Protein AF-A0A6G3WNS5-F1 (afdb_monomer_lite)

Organism: NCBI:txid2706086

pLDDT: mean 93.01, std 6.0, range [56.38, 97.81]

Secondary structure (DSSP, 8-state):
--B-TTSSBPEEEEEE-TTS-EEEEEEE-TTS---HHHHHHHHHHHTT-SBPPTT--TTSPPB-HHHHHHT-

Foldseek 3Di:
DDADPVRDDFPKDFDADPVRDTPDMDTDGPPDDDDVVVVVQVVLVVVVVAAADPPRGPPDDHDDPVVVVVPD

Radius of gyration: 15.89 Å; chains: 1; bounding box: 42×27×39 Å

Sequence (72 aa):
GIEGEDGFAQRAVFIVDQNNEIQFTMVTAGSVGRNPKEVLRVLDALQTDELCPCNWTKGENTLDPVALLSGE

InterPro domains:
  IPR036249 Thioredoxin-like superfamily [SSF52833] (6-71)
  IPR050217 Thiol-specific antioxidant peroxiredoxin [PTHR10681] (5-65)

Structure (mmCIF, N/CA/C/O backbone):
data_AF-A0A6G3WNS5-F1
#
_entry.id   AF-A0A6G3WNS5-F1
#
loop_
_atom_site.group_PDB
_atom_site.id
_atom_site.type_symbol
_atom_site.label_atom_id
_atom_site.label_alt_id
_atom_site.label_comp_id
_atom_site.label_asym_id
_atom_site.label_entity_id
_atom_site.label_seq_id
_atom_site.pdbx_PDB_ins_code
_atom_site.Cartn_x
_atom_site.Cartn_y
_atom_site.Cartn_z
_atom_site.occupancy
_atom_site.B_iso_or_equiv
_atom_site.auth_seq_id
_atom_site.auth_comp_id
_atom_site.auth_asym_id
_atom_site.auth_atom_id
_atom_site.pdbx_PDB_model_num
ATOM 1 N N . GLY A 1 1 ? 7.100 -7.467 -10.779 1.00 83.31 1 GLY A N 1
ATOM 2 C CA . GLY A 1 1 ? 7.749 -6.138 -10.824 1.00 83.31 1 GLY A CA 1
ATOM 3 C C . GLY A 1 1 ? 7.186 -5.358 -11.993 1.00 83.31 1 GLY A C 1
ATOM 4 O O . GLY A 1 1 ? 6.383 -5.922 -12.721 1.00 83.31 1 GLY A O 1
ATOM 5 N N . ILE A 1 2 ? 7.575 -4.097 -12.170 1.00 90.25 2 ILE A N 1
ATOM 6 C CA . ILE A 1 2 ? 7.189 -3.305 -13.349 1.00 90.25 2 ILE A CA 1
ATOM 7 C C . ILE A 1 2 ? 8.432 -3.168 -14.215 1.00 90.25 2 ILE A C 1
ATOM 9 O O . ILE A 1 2 ? 9.438 -2.643 -13.742 1.00 90.25 2 ILE A O 1
ATOM 13 N N . GLU A 1 3 ? 8.380 -3.692 -15.432 1.00 91.31 3 GLU A N 1
ATOM 14 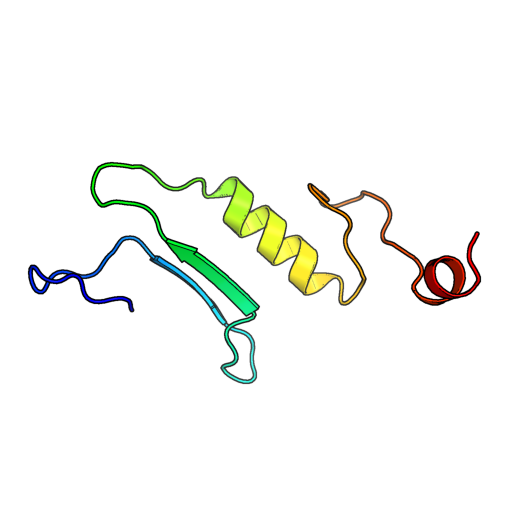C CA . GLU A 1 3 ? 9.455 -3.575 -16.416 1.00 91.31 3 GLU A CA 1
ATOM 15 C C . GLU A 1 3 ? 9.320 -2.237 -17.152 1.00 91.31 3 GLU A C 1
ATOM 17 O O . GLU A 1 3 ? 8.227 -1.860 -17.574 1.00 91.31 3 GLU A O 1
ATOM 22 N N . GLY A 1 4 ? 10.410 -1.478 -17.219 1.00 87.69 4 GLY A N 1
ATOM 23 C CA . GLY A 1 4 ? 10.502 -0.266 -18.023 1.00 87.69 4 GLY A CA 1
ATOM 24 C C . GLY A 1 4 ? 10.730 -0.589 -19.497 1.00 87.69 4 GLY A C 1
ATOM 25 O O . GLY A 1 4 ? 11.161 -1.683 -19.849 1.00 87.69 4 GLY A O 1
ATOM 26 N N . GLU A 1 5 ? 10.482 0.386 -20.372 1.00 89.75 5 GLU A N 1
ATOM 27 C CA . GLU A 1 5 ? 10.739 0.250 -21.817 1.00 89.75 5 GLU A CA 1
ATOM 28 C C . GLU A 1 5 ? 12.223 0.007 -22.145 1.00 89.75 5 GLU A C 1
ATOM 30 O O . GLU A 1 5 ? 12.558 -0.523 -23.200 1.00 89.75 5 GLU A O 1
ATOM 35 N N . ASP A 1 6 ? 13.116 0.375 -21.227 1.00 90.62 6 ASP A N 1
ATOM 36 C CA . ASP A 1 6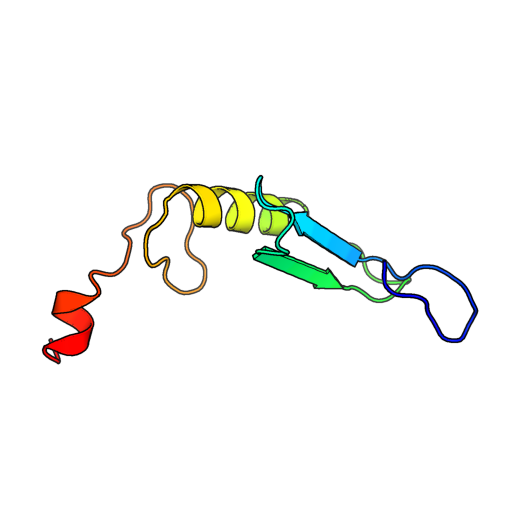 ? 14.556 0.131 -21.287 1.00 90.62 6 ASP A CA 1
ATOM 37 C C . ASP A 1 6 ? 14.957 -1.299 -20.873 1.00 90.62 6 ASP A C 1
ATOM 39 O O . ASP A 1 6 ? 16.143 -1.631 -20.890 1.00 90.62 6 ASP A O 1
ATOM 43 N N . GLY A 1 7 ? 13.988 -2.148 -20.508 1.00 92.25 7 GLY A N 1
ATOM 44 C CA . GLY A 1 7 ? 14.203 -3.520 -20.045 1.00 92.25 7 GLY A CA 1
ATOM 45 C C . GLY A 1 7 ? 14.660 -3.623 -18.586 1.00 92.25 7 GLY A C 1
ATOM 46 O O . GLY A 1 7 ? 14.996 -4.713 -18.120 1.00 92.25 7 GLY A O 1
ATOM 47 N N . PHE A 1 8 ? 14.691 -2.513 -17.838 1.00 90.06 8 PHE A N 1
ATOM 48 C CA . PHE A 1 8 ? 15.068 -2.513 -16.425 1.00 90.06 8 PHE A CA 1
ATOM 49 C C . PHE A 1 8 ? 13.843 -2.453 -15.512 1.00 90.06 8 PHE A C 1
ATOM 51 O O . PHE A 1 8 ? 12.811 -1.864 -15.823 1.00 90.06 8 PHE A O 1
ATOM 58 N N . ALA A 1 9 ? 13.953 -3.054 -14.327 1.00 91.06 9 ALA A N 1
ATOM 59 C CA . ALA A 1 9 ? 12.888 -2.981 -13.335 1.00 91.06 9 ALA A CA 1
ATOM 60 C C . ALA A 1 9 ? 12.750 -1.554 -12.779 1.0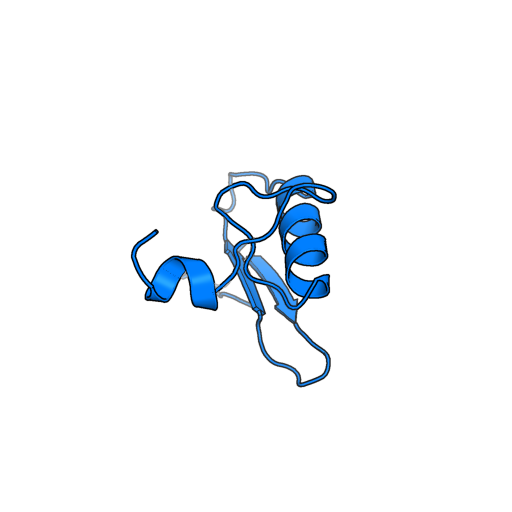0 91.06 9 ALA A C 1
ATOM 62 O O . ALA A 1 9 ? 13.717 -0.963 -12.287 1.00 91.06 9 ALA A O 1
ATOM 63 N N . GLN A 1 10 ? 11.527 -1.028 -12.772 1.00 92.50 10 GLN A N 1
ATOM 64 C CA . GLN A 1 10 ? 11.218 0.224 -12.091 1.00 92.50 10 GLN A CA 1
ATOM 65 C C . GLN A 1 10 ? 11.347 0.083 -10.568 1.00 92.50 10 GLN A C 1
ATOM 67 O O . GLN A 1 10 ? 11.282 -1.010 -9.993 1.00 92.50 10 GLN A O 1
ATOM 72 N N . ARG A 1 11 ? 11.477 1.223 -9.879 1.00 94.19 11 ARG A N 1
ATOM 73 C CA . ARG A 1 11 ? 11.555 1.284 -8.413 1.00 94.19 11 ARG A CA 1
ATOM 74 C C . ARG A 1 11 ? 10.168 1.135 -7.790 1.00 94.19 11 ARG A C 1
ATOM 76 O O . ARG A 1 11 ? 9.594 2.096 -7.284 1.00 94.19 11 ARG A O 1
ATOM 83 N N . ALA A 1 12 ? 9.652 -0.086 -7.805 1.00 95.00 12 ALA A N 1
ATOM 84 C CA . ALA A 1 12 ? 8.369 -0.422 -7.207 1.00 95.00 12 ALA A CA 1
ATOM 85 C C . ALA A 1 12 ? 8.512 -0.983 -5.777 1.00 95.00 12 ALA A C 1
ATOM 87 O O . ALA A 1 12 ? 9.543 -1.552 -5.406 1.00 95.00 12 ALA A O 1
ATOM 88 N N . VAL A 1 13 ? 7.470 -0.810 -4.970 1.00 96.69 13 VAL A N 1
ATOM 89 C CA . VAL A 1 13 ? 7.224 -1.502 -3.699 1.00 96.69 13 VAL A CA 1
ATOM 90 C C . VAL A 1 13 ? 5.851 -2.142 -3.802 1.00 96.69 13 VAL A C 1
ATOM 92 O O . VAL A 1 13 ? 4.926 -1.509 -4.304 1.00 96.69 13 VAL A O 1
ATOM 95 N N . PHE A 1 14 ? 5.733 -3.375 -3.323 1.00 97.19 14 PHE A N 1
ATOM 96 C CA . PH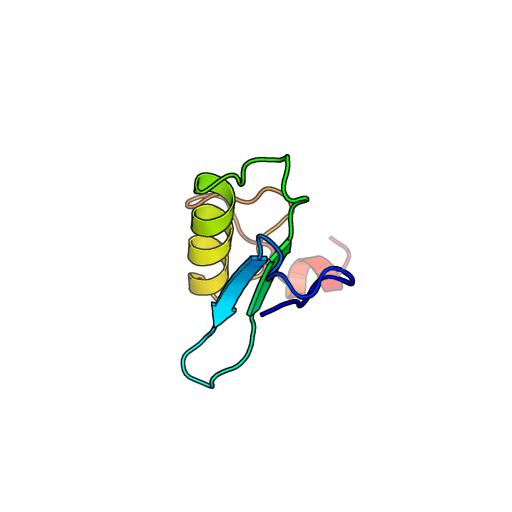E A 1 14 ? 4.472 -4.099 -3.230 1.00 97.19 14 PHE A CA 1
ATOM 97 C C . PHE A 1 14 ? 4.320 -4.613 -1.801 1.00 97.19 14 PHE A C 1
ATOM 99 O O . PHE A 1 14 ? 5.276 -5.171 -1.259 1.00 97.19 14 PHE A O 1
ATOM 106 N N . ILE A 1 15 ? 3.144 -4.423 -1.206 1.00 97.69 15 ILE A N 1
ATOM 107 C CA . ILE A 1 15 ? 2.738 -5.138 0.009 1.00 97.69 15 ILE A CA 1
ATOM 108 C C . ILE A 1 15 ? 1.781 -6.231 -0.442 1.00 97.69 15 ILE A C 1
ATOM 110 O O . ILE A 1 15 ? 0.781 -5.943 -1.102 1.00 97.69 15 ILE A O 1
ATOM 114 N N . VAL A 1 16 ? 2.137 -7.471 -0.122 1.00 97.56 16 VAL A N 1
ATOM 115 C CA . VAL A 1 16 ? 1.391 -8.671 -0.495 1.00 97.56 16 VAL A CA 1
ATOM 116 C C . VAL A 1 16 ? 0.936 -9.349 0.788 1.00 97.56 16 VAL A C 1
ATOM 118 O O . VAL A 1 16 ? 1.734 -9.496 1.717 1.00 97.56 16 VAL A O 1
ATOM 121 N N . ASP A 1 17 ? -0.337 -9.714 0.852 1.00 96.50 17 ASP A N 1
ATOM 122 C CA . ASP A 1 17 ? -0.901 -10.406 2.008 1.00 96.50 17 ASP A CA 1
ATOM 123 C C . ASP A 1 17 ? -0.665 -11.930 1.962 1.00 96.50 17 ASP A C 1
ATOM 125 O O . ASP A 1 17 ? 0.000 -12.466 1.074 1.00 96.50 17 ASP A O 1
ATOM 129 N N . GLN A 1 18 ? -1.211 -12.650 2.946 1.00 96.31 18 GLN A N 1
ATOM 130 C CA . GLN A 1 18 ? -1.079 -14.111 3.042 1.00 96.31 18 GLN A CA 1
ATOM 131 C C . GLN A 1 18 ? -1.871 -14.875 1.964 1.00 96.31 18 GLN A C 1
ATOM 133 O O . GLN A 1 18 ? -1.603 -16.054 1.740 1.00 96.31 18 GLN A O 1
ATOM 138 N N . ASN A 1 19 ? -2.810 -14.217 1.277 1.00 97.06 19 ASN A N 1
ATOM 139 C CA . ASN A 1 19 ? -3.568 -14.781 0.159 1.00 97.06 19 ASN A CA 1
ATOM 140 C C . ASN A 1 19 ? -2.860 -14.553 -1.189 1.00 97.06 19 ASN A C 1
ATOM 142 O O . ASN A 1 19 ? -3.347 -15.002 -2.224 1.00 97.06 19 ASN A O 1
ATOM 146 N N . ASN A 1 20 ? -1.674 -13.933 -1.173 1.00 96.62 20 ASN A N 1
ATOM 147 C CA . ASN A 1 20 ? -0.919 -13.493 -2.346 1.00 96.62 20 ASN A CA 1
ATOM 148 C C . ASN A 1 20 ? -1.602 -12.368 -3.141 1.00 96.62 20 ASN A C 1
ATOM 150 O O . ASN A 1 20 ? -1.330 -12.209 -4.334 1.00 96.62 20 ASN A O 1
ATOM 154 N N . GLU A 1 21 ? -2.448 -11.563 -2.496 1.00 97.44 21 GLU A N 1
ATOM 155 C CA . GLU A 1 21 ? -3.066 -10.391 -3.114 1.00 97.44 21 GLU A CA 1
ATOM 156 C C . GLU A 1 21 ? -2.248 -9.123 -2.830 1.00 97.44 21 GLU A C 1
ATOM 158 O O . GLU A 1 21 ? -1.679 -8.937 -1.751 1.00 97.44 21 GLU A O 1
ATOM 163 N N . ILE A 1 22 ? -2.149 -8.242 -3.830 1.00 97.25 22 ILE A N 1
ATOM 164 C CA . ILE A 1 22 ? -1.424 -6.971 -3.710 1.00 97.25 22 ILE A CA 1
ATOM 165 C C . ILE A 1 22 ? -2.350 -5.946 -3.058 1.00 97.25 22 ILE A C 1
ATOM 167 O O . ILE A 1 22 ? -3.288 -5.473 -3.693 1.00 97.25 22 ILE A O 1
ATOM 171 N N . GLN A 1 23 ? -2.026 -5.545 -1.831 1.00 97.00 23 GLN A N 1
ATOM 172 C CA . GLN A 1 23 ? -2.803 -4.564 -1.065 1.00 97.00 23 GLN A CA 1
ATOM 173 C C . GLN A 1 23 ? -2.302 -3.127 -1.255 1.00 97.00 23 GLN A C 1
ATOM 175 O O . GLN A 1 23 ? -3.032 -2.157 -1.065 1.00 97.00 23 GLN A O 1
ATOM 180 N N . PHE A 1 24 ? -1.038 -2.964 -1.646 1.00 96.94 24 PHE A N 1
ATOM 181 C CA . PHE A 1 24 ? -0.452 -1.649 -1.886 1.00 96.94 24 PHE A CA 1
ATOM 182 C C . PHE A 1 24 ? 0.648 -1.711 -2.936 1.00 96.94 24 PHE A C 1
ATOM 184 O O . PHE A 1 24 ? 1.463 -2.639 -2.949 1.00 96.94 24 PHE A O 1
ATOM 191 N N . THR A 1 25 ? 0.713 -0.673 -3.771 1.00 97.25 25 THR A N 1
ATOM 192 C CA . THR A 1 25 ? 1.829 -0.442 -4.683 1.00 97.25 25 THR A CA 1
ATOM 193 C C . THR A 1 25 ? 2.291 1.012 -4.644 1.00 97.25 25 THR A C 1
ATOM 195 O O . THR A 1 25 ? 1.486 1.938 -4.586 1.00 97.25 25 THR A O 1
ATOM 198 N N . MET A 1 26 ? 3.605 1.212 -4.701 1.00 96.06 26 MET A N 1
ATOM 199 C CA . MET A 1 26 ? 4.226 2.523 -4.881 1.00 96.06 26 MET A CA 1
ATOM 200 C C . MET A 1 26 ? 5.329 2.403 -5.918 1.00 96.06 26 MET A C 1
ATOM 202 O O . MET A 1 26 ? 6.217 1.562 -5.781 1.00 96.06 26 MET A O 1
ATOM 206 N N . VAL A 1 27 ? 5.304 3.276 -6.919 1.00 95.25 27 VAL A N 1
ATOM 207 C CA . VAL A 1 27 ? 6.256 3.274 -8.029 1.00 95.25 27 VAL A CA 1
ATOM 208 C C . VAL A 1 27 ? 6.857 4.664 -8.148 1.00 95.25 27 VAL A C 1
ATOM 210 O O . VAL A 1 27 ? 6.128 5.650 -8.230 1.00 95.25 27 VAL A O 1
ATOM 213 N N . THR A 1 28 ? 8.185 4.755 -8.137 1.00 93.31 28 THR A N 1
ATOM 214 C CA . THR A 1 28 ? 8.898 6.018 -8.358 1.00 93.31 28 THR A CA 1
ATOM 215 C C . THR A 1 28 ? 9.800 5.921 -9.581 1.00 93.31 28 THR A C 1
ATOM 217 O O . THR A 1 28 ? 10.285 4.844 -9.939 1.00 93.31 28 THR A O 1
ATOM 220 N N . ALA A 1 29 ? 10.052 7.063 -10.227 1.00 89.81 29 ALA A N 1
ATOM 221 C CA 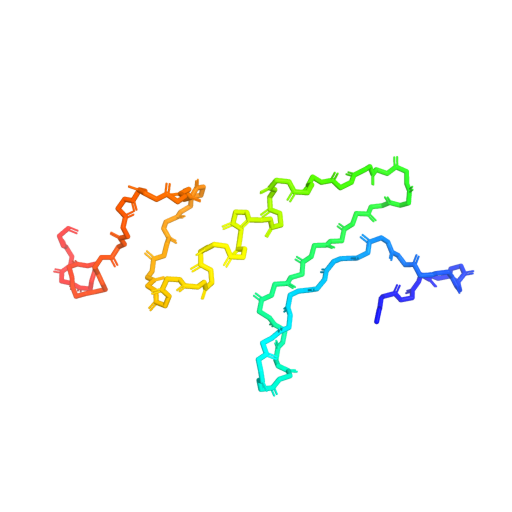. ALA A 1 29 ? 11.033 7.146 -11.304 1.00 89.81 29 ALA A CA 1
ATOM 222 C C . ALA A 1 29 ? 12.427 6.712 -10.814 1.00 89.81 29 ALA A C 1
ATOM 224 O O . ALA A 1 29 ? 12.768 6.866 -9.639 1.00 89.81 29 ALA A O 1
ATOM 225 N N . GLY A 1 30 ? 13.273 6.223 -11.726 1.00 86.31 30 GLY A N 1
ATOM 226 C CA . GLY A 1 30 ? 14.630 5.760 -11.405 1.00 86.31 30 GLY A CA 1
ATOM 227 C C . GLY A 1 30 ? 15.512 6.808 -10.708 1.00 86.31 30 GLY A C 1
ATOM 228 O O . GLY A 1 30 ? 16.393 6.442 -9.925 1.00 86.31 30 GLY A O 1
ATOM 229 N N . SER A 1 31 ? 15.236 8.093 -10.938 1.00 91.00 31 SER A N 1
ATOM 230 C CA . SER A 1 31 ? 15.921 9.247 -10.346 1.00 91.00 31 SER A CA 1
ATOM 231 C C . SER A 1 31 ? 15.368 9.693 -8.986 1.00 91.00 31 SER A C 1
ATOM 233 O O . SER A 1 31 ? 15.982 10.537 -8.339 1.00 91.00 31 SER A O 1
ATOM 235 N N . VAL A 1 32 ? 14.233 9.148 -8.534 1.00 93.31 32 VAL A N 1
ATOM 236 C CA . VAL A 1 32 ? 13.525 9.610 -7.332 1.00 93.31 32 VAL A CA 1
ATOM 237 C C . VAL A 1 32 ? 13.530 8.527 -6.255 1.00 93.31 32 VAL A C 1
ATOM 239 O O . VAL A 1 32 ? 13.104 7.387 -6.469 1.00 93.31 32 VAL A O 1
ATOM 242 N N . GLY A 1 33 ? 14.017 8.900 -5.070 1.00 93.00 33 GLY A N 1
ATOM 243 C CA . GLY A 1 33 ? 14.009 8.047 -3.886 1.00 93.00 33 GLY A CA 1
ATOM 244 C C . GLY A 1 33 ? 12.593 7.766 -3.379 1.00 93.00 33 GLY A C 1
ATOM 245 O O . GLY A 1 33 ? 11.682 8.573 -3.533 1.00 93.00 33 GLY A O 1
ATOM 246 N N . ARG A 1 34 ? 12.418 6.608 -2.743 1.00 95.50 34 ARG A N 1
ATOM 247 C CA . ARG A 1 34 ? 11.166 6.224 -2.076 1.00 95.50 34 ARG A CA 1
ATOM 248 C C . ARG A 1 34 ? 11.162 6.733 -0.638 1.00 95.50 34 ARG A C 1
ATOM 250 O O . ARG A 1 34 ? 12.227 6.959 -0.069 1.00 95.50 34 ARG A O 1
ATOM 257 N N . ASN A 1 35 ? 9.981 6.824 -0.032 1.00 95.38 35 ASN A N 1
ATOM 258 C CA . ASN A 1 35 ? 9.827 7.097 1.394 1.00 95.38 35 ASN A CA 1
ATOM 259 C C . ASN A 1 35 ? 9.465 5.802 2.154 1.00 95.38 35 ASN A C 1
ATOM 261 O O . ASN A 1 35 ? 8.305 5.393 2.116 1.00 95.38 35 ASN A O 1
ATOM 265 N N . PRO A 1 36 ? 10.406 5.150 2.868 1.00 96.31 36 PRO A N 1
ATOM 266 C CA . PRO A 1 36 ? 10.103 3.942 3.637 1.00 96.31 36 PRO A CA 1
ATOM 267 C C . PRO A 1 36 ? 9.069 4.160 4.746 1.00 96.31 36 PRO A C 1
ATOM 269 O O . PRO A 1 36 ? 8.338 3.233 5.075 1.00 96.31 36 PRO A O 1
ATOM 272 N N . LYS A 1 37 ? 8.975 5.376 5.306 1.00 97.12 37 LYS A N 1
ATOM 273 C CA . LYS A 1 37 ? 7.986 5.677 6.350 1.00 97.12 37 LYS A CA 1
ATOM 274 C C . LYS A 1 37 ? 6.560 5.568 5.821 1.00 97.12 37 LYS A C 1
ATOM 276 O O . LYS A 1 37 ? 5.693 5.124 6.557 1.00 97.12 37 LYS A O 1
ATOM 281 N N . GLU A 1 38 ? 6.336 5.917 4.555 1.00 97.00 38 GLU A N 1
ATOM 282 C CA . GLU A 1 38 ? 5.016 5.785 3.935 1.00 97.00 38 GLU A CA 1
ATOM 283 C C . GLU A 1 38 ? 4.635 4.318 3.735 1.00 97.00 38 GLU A C 1
ATOM 285 O O . GLU A 1 38 ? 3.514 3.923 4.029 1.00 97.00 38 GLU A O 1
ATOM 290 N N . VAL A 1 39 ? 5.593 3.483 3.326 1.00 97.56 39 VAL A N 1
ATOM 291 C CA . VAL A 1 39 ? 5.373 2.033 3.206 1.00 97.56 39 VAL A CA 1
ATOM 292 C C . VAL A 1 39 ? 4.995 1.430 4.560 1.00 97.56 39 VAL A C 1
ATOM 294 O O . VAL A 1 39 ? 4.064 0.636 4.633 1.00 97.56 39 VAL A O 1
ATOM 297 N N . LEU A 1 40 ? 5.686 1.827 5.634 1.00 97.56 40 LEU A N 1
ATOM 298 C CA . LEU A 1 40 ? 5.367 1.372 6.989 1.00 97.56 40 LEU A CA 1
ATOM 299 C C . LEU A 1 40 ? 4.010 1.898 7.473 1.00 97.56 40 LEU A C 1
ATOM 301 O O . LEU A 1 40 ? 3.253 1.130 8.050 1.00 97.56 40 LEU A O 1
ATOM 305 N N . ARG A 1 41 ? 3.672 3.162 7.189 1.00 97.81 41 ARG A N 1
ATOM 306 C CA . ARG A 1 41 ? 2.367 3.749 7.532 1.00 97.81 41 ARG A CA 1
ATOM 307 C C . ARG A 1 41 ? 1.221 2.974 6.883 1.00 97.81 41 ARG A C 1
ATOM 309 O O . ARG A 1 41 ? 0.241 2.663 7.550 1.00 97.81 41 ARG A O 1
ATOM 316 N N . VAL A 1 42 ? 1.356 2.643 5.598 1.00 97.38 42 VAL A N 1
ATOM 317 C CA . VAL A 1 42 ? 0.359 1.837 4.882 1.00 97.38 42 VAL A CA 1
ATOM 318 C C . VAL A 1 42 ? 0.320 0.409 5.418 1.00 97.38 42 VAL A C 1
ATOM 320 O O . VAL A 1 42 ? -0.766 -0.129 5.586 1.00 97.38 42 VAL A O 1
ATOM 323 N N . LEU A 1 43 ? 1.466 -0.198 5.741 1.00 97.12 43 LEU A N 1
ATOM 324 C CA . LEU A 1 43 ? 1.492 -1.524 6.361 1.00 97.12 43 LEU A CA 1
ATOM 325 C C . LEU A 1 43 ? 0.753 -1.541 7.708 1.00 97.12 43 LEU A C 1
ATOM 327 O O . LEU A 1 43 ? -0.054 -2.434 7.933 1.00 97.12 43 LEU A O 1
ATOM 331 N N . ASP A 1 44 ? 1.004 -0.557 8.577 1.00 97.38 44 ASP A N 1
ATOM 332 C CA . ASP A 1 44 ? 0.292 -0.415 9.852 1.00 97.38 44 ASP A CA 1
ATOM 333 C C . ASP A 1 44 ? -1.220 -0.243 9.624 1.00 97.38 44 ASP A C 1
ATOM 335 O O . ASP A 1 44 ? -2.006 -0.841 10.351 1.00 97.38 44 ASP A O 1
ATOM 339 N N . ALA A 1 45 ? -1.627 0.533 8.611 1.00 97.19 45 ALA A N 1
ATOM 340 C CA . ALA A 1 45 ? -3.037 0.737 8.263 1.00 97.19 45 ALA A CA 1
ATOM 341 C C . ALA A 1 45 ? -3.696 -0.550 7.749 1.00 97.19 45 ALA A C 1
ATOM 343 O O . ALA A 1 45 ? -4.792 -0.888 8.165 1.00 97.19 45 ALA A O 1
ATOM 344 N N . LEU A 1 46 ? -3.014 -1.314 6.893 1.00 96.19 46 LEU A N 1
ATOM 345 C CA . LEU A 1 46 ? -3.521 -2.595 6.391 1.00 96.19 46 LEU A CA 1
ATOM 346 C C . LEU A 1 46 ? -3.697 -3.637 7.505 1.00 96.19 46 LEU A C 1
ATOM 348 O O . LEU A 1 46 ? -4.492 -4.557 7.364 1.00 96.19 46 LEU A O 1
ATOM 352 N N . GLN A 1 47 ? -2.955 -3.510 8.607 1.00 94.81 47 GLN A N 1
ATOM 353 C CA . GLN A 1 47 ? -3.051 -4.414 9.753 1.00 94.81 47 GLN A CA 1
ATOM 354 C C . GLN A 1 47 ? -4.178 -4.064 10.735 1.00 94.81 47 GLN A C 1
ATOM 356 O O . GLN A 1 47 ? -4.418 -4.857 11.644 1.00 94.81 47 GLN A O 1
ATOM 361 N N . THR A 1 48 ? -4.845 -2.909 10.603 1.00 93.50 48 THR A N 1
ATOM 362 C CA . THR A 1 48 ? -5.984 -2.567 11.474 1.00 93.50 48 THR A CA 1
ATOM 363 C C . THR A 1 48 ? -7.256 -3.312 11.089 1.00 93.50 48 THR A C 1
ATOM 365 O O . THR A 1 48 ? -8.069 -3.549 11.971 1.00 93.50 48 THR A O 1
ATOM 368 N N . ASP A 1 49 ? -7.404 -3.688 9.812 1.00 89.06 49 ASP A N 1
ATOM 369 C CA . ASP A 1 49 ? -8.647 -4.216 9.220 1.00 89.06 49 ASP A CA 1
ATOM 370 C C . ASP A 1 49 ? -9.844 -3.239 9.320 1.00 89.06 49 ASP A C 1
ATOM 372 O O . ASP A 1 49 ? -11.005 -3.629 9.255 1.00 89.06 49 ASP A O 1
ATOM 376 N N . GLU A 1 50 ? -9.558 -1.940 9.464 1.00 91.94 50 GLU A N 1
ATOM 377 C CA . GLU A 1 50 ? -10.540 -0.865 9.656 1.00 91.94 50 GLU A CA 1
ATOM 378 C C . GLU A 1 50 ? -10.430 0.205 8.554 1.00 91.94 50 GLU A C 1
ATOM 380 O O . GLU A 1 50 ? -9.426 0.312 7.842 1.00 91.94 50 GLU A O 1
ATOM 385 N N . LEU A 1 51 ? -11.439 1.076 8.434 1.00 92.75 51 LEU A N 1
ATOM 386 C CA . LEU A 1 51 ? -11.391 2.197 7.491 1.00 92.75 51 LEU A CA 1
ATOM 387 C C . LEU A 1 51 ? -10.463 3.314 7.995 1.00 92.75 51 LEU A C 1
ATOM 389 O O . LEU A 1 51 ? -10.842 4.154 8.810 1.00 92.75 51 LEU A O 1
ATOM 393 N N . CYS A 1 52 ? -9.239 3.367 7.477 1.00 95.75 52 CYS A N 1
ATOM 394 C CA . CYS A 1 52 ? -8.293 4.438 7.789 1.00 95.75 52 CYS A CA 1
ATOM 395 C C . CYS A 1 52 ? -8.540 5.697 6.921 1.00 95.75 52 CYS A C 1
ATOM 397 O O . CYS A 1 52 ? -8.554 5.594 5.691 1.00 95.75 52 CYS A O 1
ATOM 399 N N . PRO A 1 53 ? -8.679 6.901 7.512 1.00 94.44 53 PRO A N 1
ATOM 400 C CA . PRO A 1 53 ? -8.800 8.150 6.759 1.00 94.44 53 PRO A CA 1
ATOM 401 C C . PRO A 1 53 ? -7.518 8.525 5.991 1.00 94.44 53 PRO A C 1
ATOM 403 O O . PRO A 1 53 ? -6.443 7.940 6.153 1.00 94.44 53 PRO A O 1
ATOM 406 N N . CYS A 1 54 ? -7.609 9.554 5.142 1.00 93.94 54 CYS A N 1
ATOM 407 C CA . CYS A 1 54 ? -6.442 10.103 4.451 1.00 93.94 54 CYS A CA 1
ATOM 408 C C . CYS A 1 54 ? -5.356 10.543 5.443 1.00 93.94 54 CYS A C 1
ATOM 410 O O . CYS A 1 54 ? -5.649 11.191 6.443 1.00 93.94 54 CYS A O 1
ATOM 412 N N . ASN A 1 55 ? -4.096 10.242 5.115 1.00 93.81 55 ASN A N 1
ATOM 413 C CA . ASN A 1 55 ? -2.918 10.514 5.950 1.00 93.81 55 ASN A CA 1
ATOM 414 C C . ASN A 1 55 ? -2.913 9.828 7.324 1.00 93.81 55 ASN A C 1
ATOM 416 O O . ASN A 1 55 ? -2.060 10.172 8.137 1.00 93.81 55 ASN A O 1
ATOM 420 N N . TRP A 1 56 ? -3.792 8.846 7.557 1.00 97.56 56 TRP A N 1
ATOM 421 C CA . TRP A 1 56 ? -3.881 8.154 8.840 1.00 97.56 56 TRP A CA 1
ATOM 422 C C . TRP A 1 56 ? -2.526 7.632 9.317 1.00 97.56 56 TRP A C 1
ATOM 424 O O . TRP A 1 56 ? -1.777 7.024 8.539 1.00 97.56 56 TRP A O 1
ATOM 434 N N . THR A 1 57 ? -2.229 7.828 10.597 1.00 96.44 57 THR A N 1
ATOM 435 C CA . THR A 1 57 ? -1.073 7.227 11.265 1.00 96.44 57 THR A CA 1
ATOM 436 C C . THR A 1 57 ? -1.482 6.369 12.457 1.00 96.44 57 THR A C 1
ATOM 438 O O . THR A 1 57 ? -2.550 6.533 13.044 1.00 96.44 57 THR A O 1
ATOM 441 N N . LYS A 1 58 ? -0.620 5.414 12.822 1.00 94.44 58 LYS A N 1
ATOM 442 C CA . LYS A 1 58 ? -0.884 4.469 13.910 1.00 94.44 58 LYS A CA 1
ATOM 443 C C . LYS A 1 58 ? -1.241 5.194 15.211 1.00 94.44 58 LYS A C 1
ATOM 445 O O . LYS A 1 58 ? -0.438 5.961 15.735 1.00 94.44 58 LYS A O 1
ATOM 450 N N . GLY A 1 59 ? -2.416 4.876 15.753 1.00 94.06 59 GLY A N 1
ATOM 451 C CA . GLY A 1 59 ? -2.961 5.489 16.968 1.00 94.06 59 GLY A CA 1
ATOM 452 C C . GLY A 1 59 ? -4.003 6.582 16.713 1.00 94.06 59 GLY A C 1
ATOM 453 O O . GLY A 1 59 ? -4.637 7.024 17.667 1.00 94.06 59 GLY A O 1
ATOM 454 N N . GLU A 1 60 ? -4.212 7.001 15.464 1.00 95.50 60 GLU A N 1
ATOM 455 C CA . GLU A 1 60 ? -5.323 7.881 15.095 1.00 95.50 60 GLU A CA 1
ATOM 456 C C . GLU A 1 60 ? -6.640 7.110 14.957 1.00 95.50 60 GLU A C 1
ATOM 458 O O . GLU A 1 60 ? -6.659 5.899 14.715 1.00 95.50 60 GLU A O 1
ATOM 463 N N . ASN A 1 61 ? -7.751 7.837 15.072 1.00 94.94 61 ASN A N 1
ATOM 464 C CA . ASN A 1 61 ? -9.083 7.262 14.926 1.00 94.94 61 ASN A CA 1
ATOM 465 C C . ASN A 1 61 ? -9.323 6.764 13.496 1.00 94.94 61 ASN A C 1
ATOM 467 O O . ASN A 1 61 ? -8.931 7.406 12.516 1.00 94.94 61 ASN A O 1
ATOM 471 N N . THR A 1 62 ? -10.005 5.629 13.397 1.00 94.75 62 THR A N 1
ATOM 472 C CA . THR A 1 62 ? -10.544 5.089 12.149 1.00 94.75 62 THR A CA 1
ATOM 473 C C . THR A 1 62 ? -11.950 5.637 11.903 1.00 94.75 62 THR A C 1
ATOM 475 O O . THR A 1 62 ? -12.546 6.297 12.758 1.00 94.75 62 THR A O 1
ATOM 478 N N . LEU A 1 63 ? -12.458 5.424 10.695 1.00 93.75 63 LEU A N 1
ATOM 479 C CA . LEU A 1 63 ? -13.796 5.826 10.290 1.00 93.75 63 LEU A CA 1
ATOM 480 C C . LEU A 1 63 ? -14.790 4.711 10.614 1.00 93.75 63 LEU A C 1
ATOM 482 O O . LEU A 1 63 ? -14.535 3.552 10.297 1.00 93.75 63 LEU A O 1
ATOM 486 N N . ASP A 1 64 ? -15.939 5.075 11.181 1.00 91.12 64 ASP A N 1
ATOM 487 C CA . ASP A 1 64 ? -17.066 4.156 11.343 1.00 91.12 64 ASP A CA 1
ATOM 488 C C . ASP A 1 64 ? -17.874 4.108 10.030 1.00 91.12 64 ASP A C 1
ATOM 490 O O . ASP A 1 64 ? -18.463 5.124 9.636 1.00 91.12 64 ASP A O 1
ATOM 494 N N . PRO A 1 65 ? -17.931 2.954 9.336 1.00 87.31 65 PRO A N 1
ATOM 495 C CA . PRO A 1 65 ? -18.687 2.823 8.096 1.00 87.31 65 PRO A CA 1
ATOM 496 C C . PRO A 1 65 ? -20.179 3.126 8.273 1.00 87.31 65 PRO A C 1
ATOM 498 O O . PRO A 1 65 ? -20.805 3.661 7.361 1.00 87.31 65 PRO A O 1
ATOM 501 N N . VAL A 1 66 ? -20.765 2.779 9.424 1.00 88.69 66 VAL A N 1
ATOM 502 C CA . VAL A 1 66 ? -22.199 2.958 9.678 1.00 88.69 66 VAL A CA 1
ATOM 503 C C . VAL A 1 66 ? -22.524 4.439 9.819 1.00 88.69 66 VAL A C 1
ATOM 505 O O . VAL A 1 66 ? -23.463 4.906 9.177 1.00 88.69 66 VAL A O 1
ATOM 508 N N . ALA A 1 67 ? -21.712 5.177 10.579 1.00 88.25 67 ALA A N 1
ATOM 509 C CA . ALA A 1 67 ? -21.867 6.622 10.750 1.00 88.25 67 ALA A CA 1
ATOM 510 C C . ALA A 1 67 ? -21.696 7.384 9.422 1.00 88.25 67 ALA A C 1
ATOM 512 O O . ALA A 1 67 ? -22.458 8.295 9.109 1.00 88.25 67 ALA A O 1
ATOM 513 N N . LEU A 1 68 ? -20.740 6.967 8.582 1.00 85.50 68 LEU A N 1
ATOM 514 C CA . LEU A 1 68 ? -20.539 7.586 7.268 1.00 85.50 68 LEU A CA 1
ATOM 515 C C . LEU A 1 68 ? -21.725 7.374 6.320 1.00 85.50 68 LEU A C 1
ATOM 517 O O . LEU A 1 68 ? -22.039 8.241 5.505 1.00 85.50 68 LEU A O 1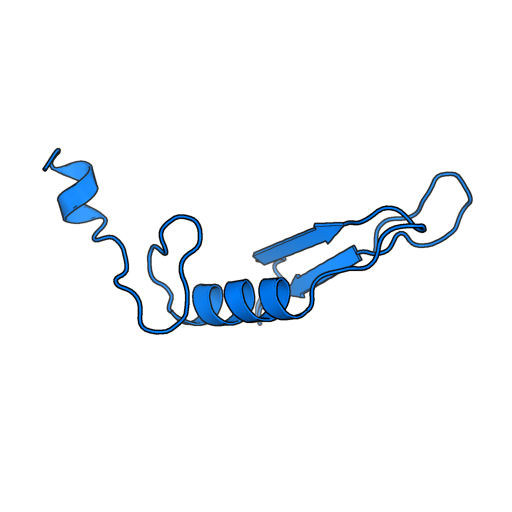
ATOM 521 N N . LEU A 1 69 ? -22.373 6.210 6.396 1.00 86.19 69 LEU A N 1
ATOM 522 C CA . LEU A 1 69 ? -23.508 5.873 5.538 1.00 86.19 69 LEU A CA 1
ATOM 523 C C . LEU A 1 69 ? -24.831 6.465 6.044 1.00 86.19 69 LEU A C 1
ATOM 525 O O . LEU A 1 69 ? -25.742 6.654 5.236 1.00 86.19 69 LEU A O 1
ATOM 529 N N . SER A 1 70 ? -24.952 6.775 7.340 1.00 90.00 70 SER A N 1
ATOM 530 C CA . SER A 1 70 ? -26.130 7.449 7.909 1.00 90.00 70 SER A CA 1
ATOM 531 C C . SER A 1 70 ? -26.180 8.951 7.608 1.00 90.00 70 SER A C 1
ATOM 533 O O . SER A 1 70 ? -27.233 9.562 7.803 1.00 90.00 70 SER A O 1
ATOM 535 N N . GLY A 1 71 ? -25.102 9.530 7.066 1.00 75.12 71 GLY A N 1
ATOM 536 C CA . GLY A 1 71 ? -25.034 10.942 6.682 1.00 75.12 71 GLY A CA 1
ATOM 537 C C . GLY A 1 71 ? -24.805 11.898 7.855 1.00 75.12 71 GLY A C 1
ATOM 538 O O . GLY A 1 71 ? -25.195 13.063 7.752 1.00 75.12 71 GLY A O 1
ATOM 539 N N . GLU A 1 72 ? -24.215 11.403 8.947 1.00 56.38 72 GLU A N 1
ATOM 540 C CA . GLU A 1 72 ? -23.680 12.220 10.049 1.00 56.38 72 GLU A CA 1
ATOM 541 C C . GLU A 1 72 ? -22.276 12.768 9.753 1.00 56.38 72 GLU A C 1
ATOM 543 O O . GLU A 1 72 ? -21.490 12.101 9.039 1.00 56.38 72 GLU A O 1
#